Protein AF-A0A7C5XES5-F1 (afdb_monomer_lite)

pLDDT: mean 85.91, std 13.43, range [42.84, 97.81]

Radius of gyration: 35.84 Å; chains: 1; bounding box: 80×21×99 Å

Sequence (121 aa):
MNSKTISKTGKVLFILAAVITFLGFLAGNVLAAEEVQAAAQAASGQLREFGLAIGAGLGLGLAAAFGALSQGKAVSSAMEGLSRNPQASDKMFLPLILGLVFIESLVIYTLVIAFFLQGKI

Structure (mmCIF, N/CA/C/O backbone):
data_AF-A0A7C5XES5-F1
#
_entry.id   AF-A0A7C5XES5-F1
#
loop_
_atom_site.group_PDB
_atom_site.id
_atom_site.type_symbol
_atom_site.label_atom_id
_atom_site.label_alt_id
_atom_site.label_comp_id
_atom_site.label_asym_id
_atom_site.label_entity_id
_atom_site.label_seq_id
_atom_site.pdbx_PDB_ins_code
_atom_site.Cartn_x
_atom_site.Cartn_y
_atom_site.Cartn_z
_atom_site.occupancy
_atom_site.B_iso_or_equiv
_atom_site.auth_seq_id
_atom_site.auth_comp_id
_atom_site.auth_asym_id
_atom_site.auth_atom_id
_atom_site.pdbx_PDB_model_num
ATOM 1 N N . MET A 1 1 ? 52.717 13.860 -70.320 1.00 46.00 1 MET A N 1
ATOM 2 C CA . MET A 1 1 ? 52.291 12.614 -69.646 1.00 46.00 1 MET A CA 1
ATOM 3 C C . MET A 1 1 ? 50.827 12.786 -69.239 1.00 46.00 1 MET A C 1
ATOM 5 O O . MET A 1 1 ? 50.545 13.363 -68.199 1.00 46.00 1 MET A O 1
ATOM 9 N N . ASN A 1 2 ? 49.895 12.499 -70.158 1.00 42.84 2 ASN A N 1
ATOM 10 C CA . ASN A 1 2 ? 48.506 12.971 -70.076 1.00 42.84 2 ASN A CA 1
ATOM 11 C C . ASN A 1 2 ? 47.592 11.921 -69.424 1.00 42.84 2 ASN A C 1
ATOM 13 O O . ASN A 1 2 ? 47.295 10.879 -70.002 1.00 42.84 2 ASN A O 1
ATOM 17 N N . SER A 1 3 ? 47.161 12.245 -68.209 1.00 54.53 3 SER A N 1
ATOM 18 C CA . SER A 1 3 ? 46.248 11.519 -67.323 1.00 54.53 3 SER A CA 1
ATOM 19 C C . SER A 1 3 ? 44.789 11.544 -67.823 1.00 54.53 3 SER A C 1
ATOM 21 O O . SER A 1 3 ? 43.904 12.086 -67.161 1.00 54.53 3 SER A O 1
ATOM 23 N N . LYS A 1 4 ? 44.497 11.029 -69.027 1.00 58.22 4 LYS A N 1
ATOM 24 C CA . LYS A 1 4 ? 43.127 11.109 -69.591 1.00 58.22 4 LYS A CA 1
ATOM 25 C C . LYS A 1 4 ? 42.375 9.798 -69.803 1.00 58.22 4 LYS A C 1
ATOM 27 O O . LYS A 1 4 ? 41.203 9.850 -70.161 1.00 58.22 4 LYS A O 1
ATOM 32 N N . THR A 1 5 ? 42.944 8.638 -69.490 1.00 56.81 5 THR A N 1
ATOM 33 C CA . THR A 1 5 ? 42.294 7.354 -69.814 1.00 56.81 5 THR A CA 1
ATOM 34 C C . THR A 1 5 ? 42.539 6.263 -68.771 1.00 56.81 5 THR A C 1
ATOM 36 O O . THR A 1 5 ? 43.052 5.198 -69.088 1.00 56.81 5 THR A O 1
ATOM 39 N N . ILE A 1 6 ? 42.071 6.456 -67.532 1.00 59.94 6 ILE A N 1
ATOM 40 C CA . ILE A 1 6 ? 41.470 5.297 -66.848 1.00 59.94 6 ILE A CA 1
ATOM 41 C C . ILE A 1 6 ? 40.209 5.004 -67.662 1.00 59.94 6 ILE A C 1
ATOM 43 O O . ILE A 1 6 ? 39.289 5.831 -67.673 1.00 59.94 6 ILE A O 1
ATOM 47 N N . SER A 1 7 ? 40.221 3.913 -68.435 1.00 63.44 7 SER A N 1
ATOM 48 C CA . SER A 1 7 ? 39.101 3.543 -69.305 1.00 63.44 7 SER A CA 1
ATOM 49 C C . SER A 1 7 ? 37.820 3.513 -68.470 1.00 63.44 7 SER A C 1
ATOM 51 O O . SER A 1 7 ? 37.855 3.226 -67.273 1.00 63.44 7 SER A O 1
ATOM 53 N N . LYS A 1 8 ? 36.687 3.884 -69.066 1.00 66.44 8 LYS A N 1
ATOM 54 C CA . LYS A 1 8 ? 35.387 4.037 -68.389 1.00 66.44 8 LYS A CA 1
ATOM 55 C C . LYS A 1 8 ? 35.080 2.867 -67.429 1.00 66.44 8 LYS A C 1
ATOM 57 O O . LYS A 1 8 ? 34.579 3.094 -66.334 1.00 66.44 8 LYS A O 1
ATOM 62 N N . THR A 1 9 ? 35.503 1.656 -67.795 1.00 71.62 9 THR A N 1
ATOM 63 C CA . THR A 1 9 ? 35.445 0.416 -67.005 1.00 71.62 9 THR A CA 1
ATOM 64 C C . THR A 1 9 ? 36.282 0.447 -65.716 1.00 71.62 9 THR A C 1
ATOM 66 O O . THR A 1 9 ? 35.795 0.040 -64.667 1.00 71.62 9 THR A O 1
ATOM 69 N N . GLY A 1 10 ? 37.509 0.977 -65.746 1.00 76.75 10 GLY A N 1
ATOM 70 C CA . GLY A 1 10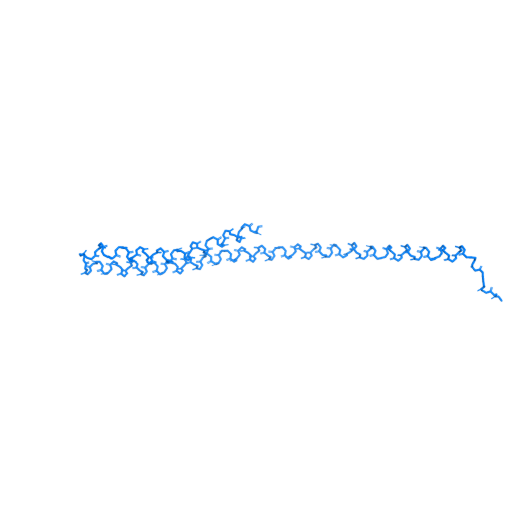 ? 38.374 1.094 -64.564 1.00 76.75 10 GLY A CA 1
ATOM 71 C C . GLY A 1 10 ? 37.865 2.108 -63.535 1.00 76.75 10 GLY A C 1
ATOM 72 O O . GLY A 1 10 ? 37.964 1.866 -62.335 1.00 76.75 10 GLY A O 1
ATOM 73 N N . LYS A 1 11 ? 37.243 3.209 -63.985 1.00 74.56 11 LYS A N 1
ATOM 74 C CA . LYS A 1 11 ? 36.597 4.173 -63.073 1.00 74.56 11 LYS A CA 1
ATOM 75 C C . LYS A 1 11 ? 35.370 3.563 -62.394 1.00 74.56 11 LYS A C 1
ATOM 77 O O . LYS A 1 11 ? 35.188 3.757 -61.200 1.00 74.56 11 LYS A O 1
ATOM 82 N N . VAL A 1 12 ? 34.561 2.803 -63.138 1.00 77.94 12 VAL A N 1
ATOM 83 C CA . VAL A 1 12 ? 33.386 2.098 -62.595 1.00 77.94 12 VAL A CA 1
ATOM 84 C C . VAL A 1 12 ? 33.804 1.049 -61.564 1.00 77.94 12 VAL A C 1
ATOM 86 O O . VAL A 1 12 ? 33.212 0.993 -60.490 1.00 77.94 12 VAL A O 1
ATOM 89 N N . LEU A 1 13 ? 34.857 0.276 -61.840 1.00 80.06 13 LEU A N 1
ATOM 90 C CA . LEU A 1 13 ? 35.364 -0.725 -60.900 1.00 80.06 13 LEU A CA 1
ATOM 91 C C . LEU A 1 13 ? 35.912 -0.091 -59.611 1.00 80.06 13 LEU A C 1
ATOM 93 O O . LEU A 1 13 ? 35.649 -0.590 -58.521 1.00 80.06 13 LEU A O 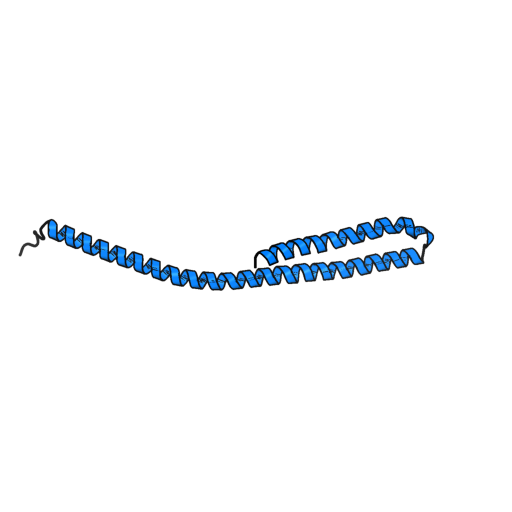1
ATOM 97 N N . PHE A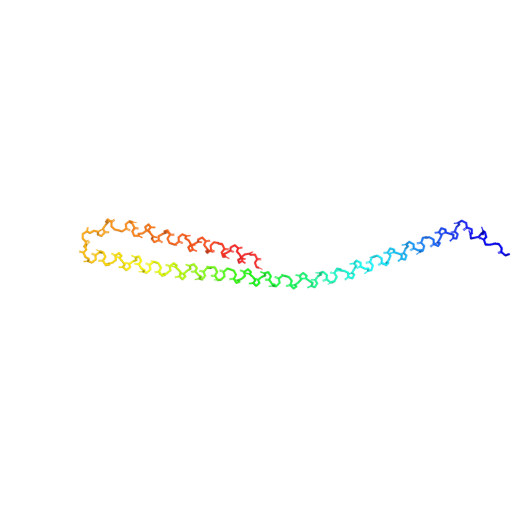 1 14 ? 36.615 1.040 -59.723 1.00 83.62 14 PHE A N 1
ATOM 98 C CA . PHE A 1 14 ? 37.120 1.776 -58.563 1.00 83.62 14 PHE A CA 1
ATOM 99 C C . PHE A 1 14 ? 35.987 2.371 -57.711 1.00 83.62 14 PHE A C 1
ATOM 101 O O . PHE A 1 14 ? 36.029 2.290 -56.486 1.00 83.62 14 PHE A O 1
ATOM 108 N N . ILE A 1 15 ? 34.943 2.915 -58.348 1.00 84.94 15 ILE A N 1
ATOM 109 C CA . ILE A 1 15 ? 33.756 3.430 -57.650 1.00 84.94 15 ILE A CA 1
ATOM 110 C C . ILE A 1 15 ? 33.021 2.293 -56.928 1.00 84.94 15 ILE A C 1
ATOM 112 O O . ILE A 1 15 ? 32.660 2.453 -55.767 1.00 84.94 15 ILE A O 1
ATOM 116 N N . LEU A 1 16 ? 32.846 1.132 -57.566 1.00 85.88 16 LEU A N 1
ATOM 117 C CA . LEU A 1 16 ? 32.215 -0.028 -56.929 1.00 85.88 16 LEU A CA 1
ATOM 118 C C . LEU A 1 16 ? 33.021 -0.532 -55.722 1.00 85.88 16 LEU A C 1
ATOM 120 O O . LEU A 1 16 ? 32.440 -0.767 -54.666 1.00 85.88 16 LEU A O 1
ATOM 124 N N . ALA A 1 17 ? 34.349 -0.630 -55.836 1.00 84.81 17 ALA A N 1
ATOM 125 C CA . ALA A 1 17 ? 35.215 -1.016 -54.721 1.00 84.81 17 ALA A CA 1
ATOM 126 C C . ALA A 1 17 ? 35.146 -0.014 -53.553 1.00 84.81 17 ALA A C 1
ATOM 128 O O . ALA A 1 17 ? 35.079 -0.419 -52.390 1.00 84.81 17 ALA A O 1
ATOM 129 N N . ALA A 1 18 ? 35.099 1.288 -53.852 1.00 86.69 18 ALA A N 1
ATOM 130 C CA . ALA A 1 18 ? 34.933 2.330 -52.843 1.00 86.69 18 ALA A CA 1
ATOM 131 C C . ALA A 1 18 ? 33.563 2.245 -52.148 1.00 86.69 18 ALA A C 1
ATOM 133 O O . ALA A 1 18 ? 33.495 2.346 -50.926 1.00 86.69 18 ALA A O 1
ATOM 134 N N . VAL A 1 19 ? 32.486 1.990 -52.899 1.00 90.12 19 VAL A N 1
ATOM 135 C CA . VAL A 1 19 ? 31.128 1.832 -52.348 1.00 90.12 19 VAL A CA 1
ATOM 136 C C . VAL A 1 19 ? 31.029 0.593 -51.460 1.00 90.12 19 VAL A C 1
ATOM 138 O O . VAL A 1 19 ? 30.484 0.681 -50.365 1.00 90.12 19 VAL A O 1
ATOM 141 N N . ILE A 1 20 ? 31.596 -0.541 -51.876 1.00 87.75 20 ILE A N 1
ATOM 142 C CA . ILE A 1 20 ? 31.606 -1.777 -51.075 1.00 87.75 20 ILE A CA 1
ATOM 143 C C . ILE A 1 20 ? 32.395 -1.577 -49.776 1.00 87.75 20 ILE A C 1
ATOM 145 O O . ILE A 1 20 ? 31.938 -1.980 -48.709 1.00 87.75 20 ILE A O 1
ATOM 149 N N . THR A 1 21 ? 33.544 -0.903 -49.844 1.00 80.12 21 THR A N 1
ATOM 150 C CA . THR A 1 21 ? 34.368 -0.613 -48.660 1.00 80.12 21 THR A CA 1
ATOM 151 C C . THR A 1 21 ? 33.659 0.353 -47.707 1.00 80.12 21 THR A C 1
ATOM 153 O O . THR A 1 21 ? 33.673 0.153 -46.494 1.00 80.12 21 THR A O 1
ATOM 156 N N . PHE A 1 22 ? 32.985 1.371 -48.245 1.00 83.00 22 PHE A N 1
ATOM 157 C CA . PHE A 1 22 ? 32.209 2.331 -47.461 1.00 83.00 22 PHE A CA 1
ATOM 158 C C . PHE A 1 22 ? 30.982 1.688 -46.799 1.00 83.00 22 PHE A C 1
ATOM 160 O O . PHE A 1 22 ? 30.731 1.926 -45.620 1.00 83.00 22 PHE A O 1
ATOM 167 N N . LEU A 1 23 ? 30.257 0.824 -47.515 1.00 82.50 23 LEU A N 1
ATOM 168 C CA . LEU A 1 23 ? 29.137 0.057 -46.960 1.00 82.50 23 LEU A CA 1
ATOM 169 C C . LEU A 1 23 ? 29.599 -0.937 -45.891 1.00 82.50 23 LEU A C 1
ATOM 171 O O . LEU A 1 23 ? 28.953 -1.048 -44.852 1.00 82.50 23 LEU A O 1
ATOM 175 N N . GLY A 1 24 ? 30.732 -1.611 -46.106 1.00 81.00 24 GLY A N 1
ATOM 176 C CA . GLY A 1 24 ? 31.340 -2.490 -45.106 1.00 81.00 24 GLY A CA 1
ATOM 177 C C . GLY A 1 24 ? 31.743 -1.740 -43.834 1.00 81.00 24 GLY A C 1
ATOM 178 O O . GLY A 1 24 ? 31.478 -2.211 -42.730 1.00 81.00 24 GLY A O 1
ATOM 179 N N . PHE A 1 25 ? 32.303 -0.535 -43.974 1.00 81.38 25 PHE A N 1
ATOM 180 C CA . PHE A 1 25 ? 32.617 0.333 -42.840 1.00 81.38 25 PHE A CA 1
ATOM 181 C C . PHE A 1 25 ? 31.354 0.802 -42.100 1.00 81.38 25 PHE A C 1
ATOM 183 O O . PHE A 1 25 ? 31.319 0.782 -40.870 1.00 81.38 25 PHE A O 1
ATOM 190 N N . LEU A 1 26 ? 30.290 1.175 -42.820 1.00 74.44 26 LEU A N 1
ATOM 191 C CA . LEU A 1 26 ? 29.016 1.569 -42.209 1.00 74.44 26 LEU A CA 1
ATOM 192 C C . LEU A 1 26 ? 28.367 0.404 -41.444 1.00 74.44 26 LEU A C 1
ATOM 194 O O . LEU A 1 26 ? 27.940 0.583 -40.307 1.00 74.44 26 LEU A O 1
ATOM 198 N N . ALA A 1 27 ? 28.356 -0.795 -42.032 1.00 77.31 27 ALA A N 1
ATOM 199 C CA . ALA A 1 27 ? 27.823 -2.001 -41.401 1.00 77.31 27 ALA A CA 1
ATOM 200 C C . ALA A 1 27 ? 28.618 -2.401 -40.145 1.00 77.31 27 ALA A C 1
ATOM 202 O O . ALA A 1 27 ? 28.019 -2.739 -39.126 1.00 77.31 27 ALA A O 1
ATOM 203 N N . GLY A 1 28 ? 29.953 -2.296 -40.181 1.00 73.38 28 GLY A N 1
ATOM 204 C CA . GLY A 1 28 ? 30.812 -2.577 -39.026 1.00 73.38 28 GLY A CA 1
ATOM 205 C C . GLY A 1 28 ? 30.550 -1.652 -37.830 1.00 73.38 28 GLY A C 1
ATOM 206 O O . GLY A 1 28 ? 30.548 -2.111 -36.691 1.00 73.38 28 GLY A O 1
ATOM 207 N N . ASN A 1 29 ? 30.254 -0.371 -38.078 1.00 72.44 29 ASN A N 1
ATOM 208 C CA . ASN A 1 29 ? 29.885 0.574 -37.016 1.00 72.44 29 ASN A CA 1
ATOM 209 C C . ASN A 1 29 ? 28.490 0.290 -36.424 1.00 72.44 29 ASN A C 1
ATOM 211 O O . ASN A 1 29 ? 28.283 0.519 -35.236 1.00 72.44 29 ASN A O 1
ATOM 215 N N . VAL A 1 30 ? 27.543 -0.224 -37.219 1.00 74.25 30 VAL A N 1
ATOM 216 C CA . VAL A 1 30 ? 26.200 -0.610 -36.739 1.00 74.25 30 VAL A CA 1
ATOM 217 C C . VAL A 1 30 ? 26.263 -1.858 -35.854 1.00 74.25 30 VAL A C 1
ATOM 219 O O . VAL A 1 30 ? 25.659 -1.871 -34.787 1.00 74.25 30 VAL A O 1
ATOM 222 N N . LEU A 1 31 ? 27.054 -2.862 -36.242 1.00 68.38 31 LEU A N 1
ATOM 223 C CA . LEU A 1 31 ? 27.274 -4.072 -35.439 1.00 68.38 31 LEU A CA 1
ATOM 224 C C . LEU A 1 31 ? 27.938 -3.756 -34.087 1.00 68.38 31 LEU A C 1
ATOM 226 O O . LEU A 1 31 ? 27.532 -4.286 -33.058 1.00 68.38 31 LEU A O 1
ATOM 230 N N . ALA A 1 32 ? 28.915 -2.843 -34.067 1.00 68.50 32 ALA A N 1
ATOM 231 C CA . ALA A 1 32 ? 29.552 -2.402 -32.824 1.00 68.50 32 ALA A CA 1
ATOM 232 C C . ALA A 1 32 ? 28.610 -1.577 -31.922 1.00 68.50 32 ALA A C 1
ATOM 234 O O . ALA A 1 32 ? 28.733 -1.615 -30.698 1.00 68.50 32 ALA A O 1
ATOM 235 N N . ALA A 1 33 ? 27.662 -0.832 -32.502 1.00 65.62 33 ALA A N 1
ATOM 236 C CA . ALA A 1 33 ? 26.672 -0.073 -31.738 1.00 65.62 33 ALA A CA 1
ATOM 237 C C . ALA A 1 33 ? 25.674 -0.989 -31.006 1.00 65.62 33 ALA A C 1
ATOM 239 O O . ALA A 1 33 ? 25.280 -0.685 -29.878 1.00 65.62 33 ALA A O 1
ATOM 240 N N . GLU A 1 34 ? 25.322 -2.125 -31.612 1.00 60.41 34 GLU A N 1
ATOM 241 C CA . GLU A 1 34 ? 24.363 -3.087 -31.064 1.00 60.41 34 GLU A CA 1
ATOM 242 C C . GLU A 1 34 ? 24.882 -3.760 -29.778 1.00 60.41 34 GLU A C 1
ATOM 244 O O . GLU A 1 34 ? 24.133 -3.882 -28.808 1.00 60.41 34 GLU A O 1
ATOM 249 N N . GLU A 1 35 ? 26.182 -4.085 -29.695 1.00 59.97 35 GLU A N 1
ATOM 250 C CA . GLU A 1 35 ? 26.796 -4.613 -28.461 1.00 59.97 35 GLU A CA 1
ATOM 251 C C . GLU A 1 35 ? 26.801 -3.582 -27.317 1.00 59.97 35 GLU A C 1
ATOM 253 O O . GLU A 1 35 ? 26.539 -3.920 -26.157 1.00 59.97 35 GLU A O 1
ATOM 258 N N . VAL A 1 36 ? 27.038 -2.304 -27.635 1.00 63.66 36 VAL A N 1
ATOM 259 C CA . VAL A 1 36 ? 27.016 -1.208 -26.650 1.00 63.66 36 VAL A CA 1
ATOM 260 C C . VAL A 1 36 ? 25.592 -0.947 -26.147 1.00 63.66 36 VAL A C 1
ATOM 262 O O . VAL A 1 36 ? 25.383 -0.701 -24.956 1.00 63.66 36 VAL A O 1
ATOM 265 N N . GLN A 1 37 ? 24.595 -1.035 -27.028 1.00 62.44 37 GLN A N 1
ATOM 266 C CA . GLN A 1 37 ? 23.187 -0.867 -26.666 1.00 62.44 37 GLN A CA 1
ATOM 267 C C . GLN A 1 37 ? 22.647 -2.055 -25.866 1.00 62.44 37 GLN A C 1
ATOM 269 O O . GLN A 1 37 ? 21.940 -1.823 -24.886 1.00 62.44 37 GLN A O 1
ATOM 274 N N . ALA A 1 38 ? 23.045 -3.290 -26.181 1.00 63.56 38 ALA A N 1
ATOM 275 C CA . ALA A 1 38 ? 22.659 -4.477 -25.417 1.00 63.56 38 ALA A CA 1
ATOM 276 C C . ALA A 1 38 ? 23.162 -4.425 -23.960 1.00 63.56 38 ALA A C 1
ATOM 278 O O . ALA A 1 38 ? 22.400 -4.691 -23.025 1.00 63.56 38 ALA A O 1
ATOM 279 N N . ALA A 1 39 ? 24.414 -4.002 -23.744 1.00 61.78 39 ALA A N 1
ATOM 280 C CA . ALA A 1 39 ? 24.973 -3.825 -22.402 1.00 61.78 39 ALA A CA 1
ATOM 281 C C . ALA A 1 39 ? 24.280 -2.690 -21.618 1.00 61.78 39 ALA A C 1
ATOM 283 O O . ALA A 1 39 ? 23.994 -2.835 -20.426 1.00 61.78 39 ALA A O 1
ATOM 284 N N . ALA A 1 40 ? 23.948 -1.578 -22.286 1.00 63.56 40 ALA A N 1
ATOM 285 C CA . ALA A 1 40 ? 23.217 -0.468 -21.673 1.00 63.56 40 ALA A CA 1
ATOM 286 C C . ALA A 1 40 ? 21.773 -0.852 -21.294 1.00 63.56 40 ALA A C 1
ATOM 288 O O . ALA A 1 40 ? 21.275 -0.460 -20.233 1.00 63.56 40 ALA A O 1
ATOM 289 N N . GLN A 1 41 ? 21.104 -1.657 -22.123 1.00 67.56 41 GLN A N 1
ATOM 290 C CA . GLN A 1 41 ? 19.742 -2.122 -21.863 1.00 67.56 41 GLN A CA 1
ATOM 291 C C . GLN A 1 41 ? 19.684 -3.093 -20.679 1.00 67.56 41 GLN A C 1
ATOM 293 O O . GLN A 1 41 ? 18.785 -2.957 -19.845 1.00 67.56 41 GLN A O 1
ATOM 298 N N . ALA A 1 42 ? 20.667 -3.988 -20.541 1.00 65.12 42 ALA A N 1
ATOM 299 C CA . ALA A 1 42 ? 20.765 -4.910 -19.408 1.00 65.12 42 ALA A CA 1
ATOM 300 C C . ALA A 1 42 ? 20.896 -4.171 -18.061 1.00 65.12 42 ALA A C 1
ATOM 302 O O . ALA A 1 42 ? 20.160 -4.467 -17.117 1.00 65.12 42 ALA A O 1
ATOM 303 N N . ALA A 1 43 ? 21.752 -3.145 -17.991 1.00 68.12 43 ALA A N 1
ATOM 304 C CA . ALA A 1 43 ? 21.891 -2.313 -16.792 1.00 68.12 43 ALA A CA 1
ATOM 305 C C . ALA A 1 43 ? 20.609 -1.514 -16.480 1.00 68.12 43 ALA A C 1
ATOM 307 O O . ALA A 1 43 ? 20.208 -1.381 -15.322 1.00 68.12 43 ALA A O 1
ATOM 308 N N . SER A 1 44 ? 19.921 -1.012 -17.514 1.00 72.81 44 SER A N 1
ATOM 309 C CA . SER A 1 44 ? 18.653 -0.290 -17.345 1.00 72.81 44 SER A CA 1
ATOM 310 C C . SER A 1 44 ? 17.504 -1.186 -16.852 1.00 72.81 44 SER A C 1
ATOM 312 O O . SER A 1 44 ? 16.615 -0.704 -16.146 1.00 72.81 44 SER A O 1
ATOM 314 N N . GLY A 1 45 ? 17.533 -2.483 -17.185 1.00 79.62 45 GLY A N 1
ATOM 315 C CA . GLY A 1 45 ? 16.550 -3.476 -16.746 1.00 79.62 45 GLY A CA 1
ATOM 316 C C . GLY A 1 45 ? 16.591 -3.701 -15.236 1.00 79.62 45 GLY A C 1
ATOM 317 O O . GLY A 1 45 ? 15.569 -3.553 -14.569 1.00 79.62 45 GLY A O 1
ATOM 318 N N . GLN A 1 46 ? 17.788 -3.915 -14.682 1.00 83.25 46 GLN A N 1
ATOM 319 C CA . GLN A 1 46 ? 17.978 -4.147 -13.243 1.00 83.25 46 GLN A CA 1
ATOM 320 C C . GLN A 1 46 ? 17.548 -2.951 -12.383 1.00 83.25 46 GLN A C 1
ATOM 322 O O . GLN A 1 46 ? 16.912 -3.122 -11.343 1.00 83.25 46 GLN A O 1
ATOM 327 N N . LEU A 1 47 ? 17.847 -1.723 -12.822 1.00 84.75 47 LEU A N 1
ATOM 328 C CA . LEU A 1 47 ? 17.410 -0.515 -12.112 1.00 84.75 47 LEU A CA 1
ATOM 329 C C . LEU A 1 47 ? 15.884 -0.351 -12.138 1.00 84.75 47 LEU A C 1
ATOM 331 O O . LEU A 1 47 ? 15.297 0.112 -11.158 1.00 84.75 47 LEU A O 1
ATOM 335 N N . ARG A 1 48 ? 15.233 -0.753 -13.238 1.00 88.56 48 ARG A N 1
ATOM 336 C CA . ARG A 1 48 ? 13.768 -0.772 -13.347 1.00 88.56 48 ARG A CA 1
ATOM 337 C C . ARG A 1 48 ? 13.151 -1.782 -12.387 1.00 88.56 48 ARG A C 1
ATOM 339 O O . ARG A 1 48 ? 12.246 -1.408 -11.649 1.00 88.56 48 ARG A O 1
ATOM 346 N N . GLU A 1 49 ? 13.640 -3.017 -12.379 1.00 89.56 49 GLU A N 1
ATOM 347 C CA . GLU A 1 49 ? 13.153 -4.082 -11.489 1.00 89.56 49 GLU A CA 1
ATOM 348 C C . GLU A 1 49 ? 13.298 -3.688 -10.016 1.00 89.56 49 GLU A C 1
ATOM 350 O O . GLU A 1 49 ? 12.336 -3.769 -9.251 1.00 89.56 49 GLU A O 1
ATOM 355 N N . PHE A 1 50 ? 14.464 -3.158 -9.634 1.00 89.44 50 PHE A N 1
ATOM 356 C CA . PHE A 1 50 ? 14.699 -2.662 -8.280 1.00 89.44 50 PHE A CA 1
ATOM 357 C C . PHE A 1 50 ? 13.747 -1.514 -7.910 1.00 89.44 50 PHE A C 1
ATOM 359 O O . PHE A 1 50 ? 13.148 -1.524 -6.834 1.00 89.44 50 PHE A O 1
ATOM 366 N N . GLY A 1 51 ? 13.555 -0.542 -8.810 1.00 91.88 51 GLY A N 1
ATOM 367 C CA . GLY A 1 51 ? 12.630 0.571 -8.588 1.00 91.88 51 GLY A CA 1
ATOM 368 C C . GLY A 1 51 ? 11.177 0.117 -8.415 1.00 91.88 51 GLY A C 1
ATOM 369 O O . GLY A 1 51 ? 10.476 0.616 -7.532 1.00 91.88 51 GLY A O 1
ATOM 370 N N . LEU A 1 52 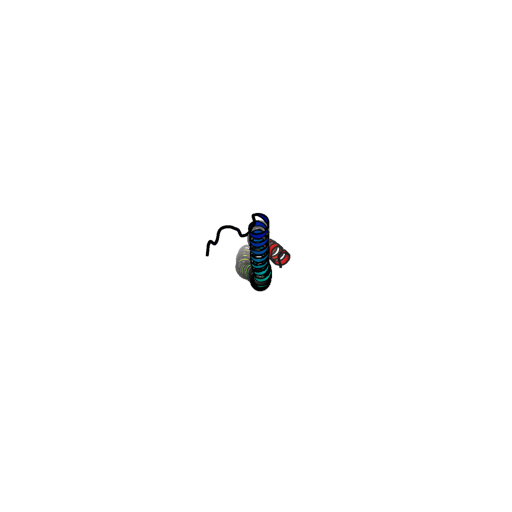? 10.732 -0.859 -9.212 1.00 93.38 52 LEU A N 1
ATOM 371 C CA . LEU A 1 52 ? 9.394 -1.447 -9.107 1.00 93.38 52 LEU A CA 1
ATOM 372 C C . LEU A 1 52 ? 9.221 -2.232 -7.797 1.00 93.38 52 LEU A C 1
ATOM 374 O O . LEU A 1 52 ? 8.202 -2.060 -7.127 1.00 93.38 52 LEU A O 1
ATOM 378 N N . ALA A 1 53 ? 10.221 -3.026 -7.396 1.00 92.94 53 ALA A N 1
ATOM 379 C CA . ALA A 1 53 ? 10.189 -3.810 -6.159 1.00 92.94 53 ALA A CA 1
ATOM 380 C C . ALA A 1 53 ? 10.100 -2.911 -4.917 1.00 92.94 53 ALA A C 1
ATOM 382 O O . ALA A 1 53 ? 9.257 -3.117 -4.039 1.00 92.94 53 ALA A O 1
ATOM 383 N N . ILE A 1 54 ? 10.936 -1.870 -4.866 1.00 95.31 54 ILE A N 1
ATOM 384 C CA . ILE A 1 54 ? 10.928 -0.892 -3.775 1.00 95.31 54 ILE A CA 1
ATOM 385 C C . ILE A 1 54 ? 9.617 -0.102 -3.764 1.00 95.31 54 ILE A C 1
ATOM 387 O O . ILE A 1 54 ? 9.037 0.089 -2.695 1.00 95.31 54 ILE A O 1
ATOM 391 N N . GLY A 1 55 ? 9.114 0.310 -4.932 1.00 94.50 55 GLY A N 1
ATOM 392 C CA . GLY A 1 55 ? 7.833 1.007 -5.048 1.00 94.50 55 GLY A CA 1
ATOM 393 C C . GLY A 1 55 ? 6.657 0.185 -4.513 1.00 94.50 55 GLY A C 1
ATOM 394 O O . GLY A 1 55 ? 5.845 0.710 -3.750 1.00 94.50 55 GLY A O 1
ATOM 395 N N . ALA A 1 56 ? 6.593 -1.108 -4.850 1.00 95.44 56 ALA A N 1
ATOM 396 C CA . ALA A 1 56 ? 5.551 -2.012 -4.366 1.00 95.44 56 ALA A CA 1
ATOM 397 C C . ALA A 1 56 ? 5.641 -2.237 -2.847 1.00 95.44 56 ALA A C 1
ATOM 399 O O . ALA A 1 56 ? 4.646 -2.075 -2.136 1.00 95.44 56 ALA A O 1
ATOM 400 N N . GLY A 1 57 ? 6.836 -2.565 -2.344 1.00 94.81 57 GLY A N 1
ATOM 401 C CA . GLY A 1 57 ? 7.052 -2.865 -0.928 1.00 94.81 57 GLY A CA 1
ATOM 402 C C . GLY A 1 57 ? 6.853 -1.654 -0.016 1.00 94.81 57 GLY A C 1
ATOM 403 O O . GLY A 1 57 ? 6.114 -1.735 0.966 1.00 94.81 57 GLY A O 1
ATOM 404 N N . LEU A 1 58 ? 7.469 -0.512 -0.347 1.00 96.75 58 LEU A N 1
ATOM 405 C CA . LEU A 1 58 ? 7.333 0.708 0.456 1.00 96.75 58 LEU A CA 1
ATOM 406 C C . LEU A 1 58 ? 5.925 1.291 0.378 1.00 96.75 58 LEU A C 1
ATOM 408 O O . LEU A 1 58 ? 5.397 1.714 1.405 1.00 96.75 58 LEU A O 1
ATOM 412 N N . GLY A 1 59 ? 5.308 1.299 -0.807 1.00 96.12 59 GLY A N 1
ATOM 413 C CA . GLY A 1 59 ? 3.951 1.814 -0.977 1.00 96.12 59 GLY A CA 1
ATOM 414 C C . GLY A 1 59 ? 2.956 1.072 -0.086 1.00 96.12 59 GLY A C 1
ATOM 415 O O . GLY A 1 59 ? 2.266 1.694 0.725 1.00 96.12 59 GLY A O 1
ATOM 416 N N . LEU A 1 60 ? 2.939 -0.262 -0.173 1.00 97.50 60 LEU A N 1
ATOM 417 C CA . LEU A 1 60 ? 2.055 -1.091 0.644 1.00 97.50 60 LEU A CA 1
ATOM 418 C C . LEU A 1 60 ? 2.405 -1.019 2.135 1.00 97.50 60 LEU A C 1
ATOM 420 O O . LEU A 1 60 ? 1.504 -0.900 2.964 1.00 97.50 60 LEU A O 1
ATOM 424 N N . GLY A 1 61 ? 3.695 -1.048 2.482 1.00 97.38 61 GLY A N 1
ATOM 425 C CA . GLY A 1 61 ? 4.147 -0.973 3.872 1.00 97.38 61 GLY A CA 1
ATOM 426 C C . GLY A 1 61 ? 3.713 0.320 4.567 1.00 97.38 61 GLY A C 1
ATOM 427 O O . GLY A 1 61 ? 3.222 0.279 5.696 1.00 97.38 61 GLY A O 1
ATOM 428 N N . LEU A 1 62 ? 3.821 1.462 3.881 1.00 97.50 62 LEU A N 1
ATOM 429 C CA . LEU A 1 62 ? 3.354 2.745 4.407 1.00 97.50 62 LEU A CA 1
ATOM 430 C C . LEU A 1 62 ? 1.830 2.779 4.540 1.00 97.50 62 LEU A C 1
ATOM 432 O O . LEU A 1 62 ? 1.327 3.166 5.595 1.00 97.50 62 LEU A O 1
ATOM 436 N N . ALA A 1 63 ? 1.094 2.341 3.51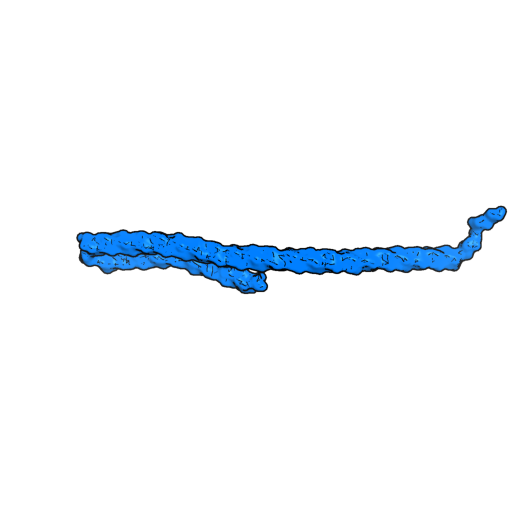6 1.00 97.25 63 ALA A N 1
ATOM 437 C CA . ALA A 1 63 ? -0.365 2.291 3.575 1.00 97.25 63 ALA A CA 1
ATOM 438 C C . ALA A 1 63 ? -0.857 1.426 4.747 1.00 97.25 63 ALA A C 1
ATOM 440 O O . ALA A 1 63 ? -1.709 1.870 5.515 1.00 97.25 63 ALA A O 1
ATOM 441 N N . ALA A 1 64 ? -0.266 0.244 4.942 1.00 97.44 64 ALA A N 1
ATOM 442 C CA . ALA A 1 64 ? -0.588 -0.644 6.056 1.00 97.44 64 ALA A CA 1
ATOM 443 C C . ALA A 1 64 ? -0.259 -0.015 7.421 1.00 97.44 64 ALA A C 1
ATOM 445 O O . ALA A 1 64 ? -1.059 -0.114 8.351 1.00 97.44 64 ALA A O 1
ATOM 446 N N . ALA A 1 65 ? 0.878 0.680 7.548 1.00 97.81 65 ALA A N 1
ATOM 447 C CA . ALA A 1 65 ? 1.253 1.356 8.790 1.00 97.81 65 ALA A CA 1
ATOM 448 C C . ALA A 1 65 ? 0.259 2.472 9.165 1.00 97.81 65 ALA A C 1
ATOM 450 O O . ALA A 1 65 ? -0.213 2.530 10.303 1.00 97.81 65 ALA A O 1
ATOM 451 N N . PHE A 1 66 ? -0.107 3.338 8.215 1.00 95.94 66 PHE A N 1
ATOM 452 C CA . PHE A 1 66 ? -1.097 4.395 8.454 1.00 95.94 66 PHE A CA 1
ATOM 453 C C . PHE A 1 66 ? -2.513 3.838 8.668 1.00 95.94 66 PHE A C 1
ATOM 455 O O . PHE A 1 66 ? -3.251 4.347 9.520 1.00 95.94 66 PHE A O 1
ATOM 462 N N . GLY A 1 67 ? -2.874 2.772 7.947 1.00 96.88 67 GLY A N 1
ATOM 463 C CA . GLY A 1 67 ? -4.110 2.018 8.153 1.00 96.88 67 GLY A CA 1
ATOM 464 C C . GLY A 1 67 ? -4.213 1.522 9.593 1.00 96.88 67 GLY A C 1
ATOM 465 O O . GLY A 1 67 ? -5.107 1.942 10.322 1.00 96.88 67 GLY A O 1
ATOM 466 N N . ALA A 1 68 ? -3.222 0.765 10.064 1.00 96.56 68 ALA A N 1
ATOM 467 C CA . ALA A 1 68 ? -3.209 0.225 11.423 1.00 96.56 68 ALA A CA 1
ATOM 468 C C . ALA A 1 68 ? -3.309 1.316 12.510 1.00 96.56 68 ALA A C 1
ATOM 470 O O . ALA A 1 68 ? -4.081 1.182 13.465 1.00 96.56 68 ALA A O 1
ATOM 471 N N . LEU A 1 69 ? -2.576 2.428 12.359 1.00 97.38 69 LEU A N 1
ATOM 472 C CA . LEU A 1 69 ? -2.604 3.540 13.320 1.00 97.38 69 LEU A CA 1
ATOM 473 C C . LEU A 1 69 ? -3.976 4.224 13.398 1.00 97.38 69 LEU A C 1
ATOM 475 O O . LEU A 1 69 ? -4.446 4.571 14.486 1.00 97.38 69 LEU A O 1
ATOM 479 N N . SER A 1 70 ? -4.620 4.437 12.251 1.00 96.00 70 SER A N 1
ATOM 480 C CA . SER A 1 70 ? -5.934 5.084 12.188 1.00 96.00 70 SER A CA 1
ATOM 481 C C . SER A 1 70 ? -7.057 4.153 12.652 1.00 96.00 70 SER A C 1
ATOM 483 O O . SER A 1 70 ? -7.903 4.578 13.443 1.00 96.00 70 SER A O 1
ATOM 485 N N . GLN A 1 71 ? -7.026 2.877 12.261 1.00 97.00 71 GLN A N 1
ATOM 486 C CA . GLN A 1 71 ? -7.992 1.869 12.704 1.00 97.00 71 GLN A CA 1
ATOM 487 C C . GLN A 1 71 ? -7.927 1.640 14.213 1.00 97.00 71 GLN A C 1
ATOM 489 O O . GLN A 1 71 ? -8.966 1.649 14.873 1.00 97.00 71 GLN A O 1
ATOM 494 N N . GLY A 1 72 ? -6.723 1.508 14.783 1.00 96.50 72 GLY A N 1
ATOM 495 C CA . GLY A 1 72 ? -6.553 1.338 16.228 1.00 96.50 72 GLY A CA 1
ATOM 496 C C . GLY A 1 72 ? -7.154 2.501 17.021 1.00 96.50 72 GLY A C 1
ATOM 497 O O . GLY A 1 72 ? -7.852 2.293 18.015 1.00 96.50 72 GLY A O 1
ATOM 498 N N . LYS A 1 73 ? -6.968 3.735 16.535 1.00 97.00 73 LYS A N 1
ATOM 499 C CA . LYS A 1 73 ? -7.598 4.930 17.116 1.00 97.00 73 LYS A CA 1
ATOM 500 C C . LYS A 1 73 ? -9.120 4.927 16.981 1.00 97.00 73 LYS A C 1
ATOM 502 O O . LYS A 1 73 ? -9.802 5.227 17.961 1.00 97.00 73 LYS A O 1
ATOM 507 N N . ALA A 1 74 ? -9.649 4.597 15.804 1.00 96.19 74 ALA A N 1
ATOM 508 C CA . ALA A 1 74 ? -11.089 4.561 15.560 1.00 96.19 74 ALA A CA 1
ATOM 509 C C . ALA A 1 74 ? -11.790 3.536 16.466 1.00 96.19 74 ALA A C 1
ATOM 511 O O . ALA A 1 74 ? -12.785 3.861 17.114 1.00 96.19 74 ALA A O 1
ATOM 512 N N . VAL A 1 75 ? -11.228 2.328 16.576 1.00 96.50 75 VAL A N 1
ATOM 513 C CA . VAL A 1 75 ? -11.763 1.262 17.434 1.00 96.50 75 VAL A CA 1
ATOM 514 C C . VAL A 1 75 ? -11.671 1.645 18.909 1.00 96.50 75 VAL A C 1
ATOM 516 O O . VAL A 1 75 ? -12.663 1.521 19.621 1.00 96.50 75 VAL A O 1
ATOM 519 N N . SER A 1 76 ? -10.527 2.166 19.366 1.00 97.06 76 SER A N 1
ATOM 520 C CA . SER A 1 76 ? -10.367 2.607 20.759 1.00 97.06 76 SER A CA 1
ATOM 521 C C . SER A 1 76 ? -11.401 3.675 21.141 1.00 97.06 76 SER A C 1
ATOM 523 O O . SER A 1 76 ? -12.115 3.531 22.135 1.00 97.06 76 SER A O 1
ATOM 525 N N . SER A 1 77 ? -11.578 4.694 20.291 1.00 95.25 77 SER A N 1
ATOM 526 C CA . SER A 1 77 ? -12.572 5.749 20.513 1.00 95.25 77 SER A CA 1
ATOM 527 C C . SER A 1 77 ? -14.007 5.212 20.519 1.00 95.25 77 SER A C 1
ATOM 529 O O . SER A 1 77 ? -14.819 5.638 21.343 1.00 95.25 77 SER A O 1
ATOM 531 N N . ALA A 1 78 ? -14.322 4.244 19.655 1.00 95.38 78 ALA A N 1
ATOM 532 C CA . ALA A 1 78 ? -15.631 3.601 19.647 1.00 95.38 78 ALA A CA 1
ATOM 533 C C . ALA A 1 78 ? -15.885 2.777 20.921 1.00 95.38 78 ALA A C 1
ATOM 535 O O . ALA A 1 78 ? -16.994 2.812 21.455 1.00 95.38 78 ALA A O 1
ATOM 536 N N . MET A 1 79 ? -14.872 2.081 21.446 1.00 95.12 79 MET A N 1
ATOM 537 C CA . MET A 1 79 ? -14.979 1.318 22.696 1.00 95.12 79 MET A CA 1
ATOM 538 C C . MET A 1 79 ? -15.127 2.226 23.924 1.00 95.12 79 MET A C 1
ATOM 540 O O . MET A 1 79 ? -15.932 1.937 24.812 1.00 95.12 79 MET A O 1
ATOM 544 N N . GLU A 1 80 ? -14.435 3.366 23.967 1.00 95.88 80 GLU A N 1
ATOM 545 C CA . GLU A 1 80 ? -14.673 4.385 24.999 1.00 95.88 80 GLU A CA 1
ATOM 546 C C . GLU A 1 80 ? -16.096 4.955 24.916 1.00 95.88 80 GLU A C 1
ATOM 548 O O . GLU A 1 80 ? -16.773 5.090 25.939 1.00 95.88 80 GLU A O 1
ATOM 553 N N . GLY A 1 81 ? -16.584 5.242 23.706 1.00 94.00 81 GLY A N 1
ATOM 554 C CA . GLY A 1 81 ? -17.965 5.676 23.485 1.00 94.00 81 GLY A CA 1
ATOM 555 C C . GLY A 1 81 ? -18.984 4.642 23.969 1.00 94.00 81 GLY A C 1
ATOM 556 O O . GLY A 1 81 ? -19.948 4.996 24.654 1.00 94.00 81 GLY A O 1
ATOM 557 N N . LEU A 1 82 ? -18.726 3.363 23.679 1.00 95.50 82 LEU A N 1
ATOM 558 C CA . LEU A 1 82 ? -19.577 2.238 24.062 1.00 95.50 82 LEU A CA 1
ATOM 559 C C . LEU A 1 82 ? -19.601 2.011 25.572 1.00 95.50 82 LEU A C 1
ATOM 561 O O . LEU A 1 82 ? -20.671 1.812 26.138 1.00 95.50 82 LEU A O 1
ATOM 565 N N . SER A 1 83 ? -18.446 2.082 26.235 1.00 94.62 83 SER A N 1
ATOM 566 C CA . SER A 1 83 ? -18.373 1.901 27.690 1.00 94.62 83 SER A CA 1
ATOM 567 C C . SER A 1 83 ? -19.120 3.000 28.452 1.00 94.62 83 SER A C 1
ATOM 569 O O . SER A 1 83 ? -19.750 2.719 29.470 1.00 94.62 83 SER A O 1
ATOM 571 N N . ARG A 1 84 ? -19.115 4.240 27.940 1.00 95.94 84 ARG A N 1
ATOM 572 C CA . ARG A 1 84 ? -19.879 5.361 28.513 1.00 95.94 84 ARG A CA 1
ATOM 573 C C . ARG A 1 84 ? -21.374 5.291 28.204 1.00 95.94 84 ARG A C 1
ATOM 575 O O . ARG A 1 84 ? -22.172 5.759 29.008 1.00 95.94 84 ARG A O 1
ATOM 582 N N . ASN A 1 85 ? -21.753 4.735 27.053 1.00 94.50 85 ASN A N 1
ATOM 583 C CA . ASN A 1 85 ? -23.141 4.667 26.590 1.00 94.50 85 ASN A CA 1
ATOM 584 C C . ASN A 1 85 ? -23.460 3.282 25.992 1.00 94.50 85 ASN A C 1
ATOM 586 O O . ASN A 1 85 ? -23.594 3.152 24.772 1.00 94.50 85 ASN A O 1
ATOM 590 N N . PRO A 1 86 ? -23.641 2.238 26.821 1.00 92.50 86 PRO A N 1
ATOM 591 C CA . PRO A 1 86 ? -23.811 0.863 26.340 1.00 92.50 86 PRO A CA 1
ATOM 592 C C . PRO A 1 86 ? -25.077 0.666 25.491 1.00 92.50 86 PRO A C 1
ATOM 594 O O . PRO A 1 86 ? -25.096 -0.156 24.580 1.00 92.50 86 PRO A O 1
ATOM 597 N N . GLN A 1 87 ? -26.117 1.475 25.719 1.00 94.50 87 GLN A N 1
ATOM 598 C CA . GLN A 1 87 ? -27.356 1.449 24.928 1.00 94.50 87 GLN A CA 1
ATOM 599 C C . GLN A 1 87 ? -27.173 1.949 23.482 1.00 94.50 87 GLN A C 1
ATOM 601 O O . GLN A 1 87 ? -28.067 1.780 22.656 1.00 94.50 87 GLN A O 1
ATOM 606 N N . ALA A 1 88 ? -26.040 2.583 23.157 1.00 92.00 88 ALA A N 1
ATOM 607 C CA . ALA A 1 88 ? -25.766 3.103 21.819 1.00 92.00 88 ALA A CA 1
ATOM 608 C C . ALA A 1 88 ? -25.113 2.073 20.878 1.00 92.00 88 ALA A C 1
ATOM 610 O O . ALA A 1 88 ? -24.930 2.394 19.705 1.00 92.00 88 ALA A O 1
ATOM 611 N N . SER A 1 89 ? -24.793 0.860 21.352 1.00 90.75 89 SER A N 1
ATOM 612 C CA . SER A 1 89 ? -24.075 -0.183 20.595 1.00 90.75 89 SER A CA 1
ATOM 613 C C . SER A 1 89 ? -24.548 -0.324 19.144 1.00 90.75 89 SER A C 1
ATOM 615 O O . SER A 1 89 ? -23.771 -0.116 18.209 1.00 90.75 89 SER A O 1
ATOM 617 N N . ASP A 1 90 ? -25.846 -0.556 18.949 1.00 92.81 90 ASP A N 1
ATOM 618 C CA . ASP A 1 90 ? -26.422 -0.822 17.626 1.00 92.81 90 ASP A CA 1
ATOM 619 C C . ASP A 1 90 ? -26.346 0.391 16.690 1.00 92.81 90 ASP A C 1
ATOM 621 O O . ASP A 1 90 ? -26.183 0.253 15.478 1.00 92.81 90 ASP A O 1
ATOM 625 N N . LYS A 1 91 ? -26.415 1.605 17.247 1.00 93.75 91 LYS A N 1
ATOM 626 C CA . LYS A 1 91 ? -26.357 2.858 16.478 1.00 93.75 91 LYS A CA 1
ATOM 627 C C . LYS A 1 91 ? -24.929 3.243 16.092 1.00 93.75 91 LYS A C 1
ATOM 629 O O . LYS A 1 91 ? -24.744 3.983 15.130 1.00 93.75 91 LYS A O 1
ATOM 634 N N . MET A 1 92 ? -23.930 2.764 16.831 1.00 94.62 92 MET A N 1
ATOM 635 C CA . MET A 1 92 ? -22.516 3.066 16.587 1.00 94.62 92 MET A CA 1
ATOM 636 C C . MET A 1 92 ? -21.840 2.051 15.667 1.00 94.62 92 MET A C 1
ATOM 638 O O . MET A 1 92 ? -20.871 2.400 14.993 1.00 94.62 92 MET A O 1
ATOM 642 N N . PHE A 1 93 ? -22.347 0.816 15.611 1.00 93.25 93 PHE A N 1
ATOM 643 C CA . PHE A 1 93 ? -21.720 -0.264 14.853 1.00 93.25 93 PHE A CA 1
ATOM 644 C C . PHE A 1 93 ? -21.623 0.046 13.353 1.00 93.25 93 PHE A C 1
ATOM 646 O O . PHE A 1 93 ? -20.556 -0.092 12.759 1.00 93.25 93 PHE A O 1
ATOM 653 N N . LEU A 1 94 ? -22.708 0.533 12.742 1.00 96.00 94 LEU A N 1
ATOM 654 C CA . LEU A 1 94 ? -22.720 0.857 11.314 1.00 96.00 94 LEU A CA 1
ATOM 655 C C . LEU A 1 94 ? -21.738 1.997 10.957 1.00 96.00 94 LEU A C 1
ATOM 657 O O . LEU A 1 94 ? -20.915 1.790 10.063 1.00 96.00 94 LEU A O 1
ATOM 661 N N . PRO A 1 95 ? -21.744 3.159 11.643 1.00 95.50 95 PRO A N 1
ATOM 662 C CA . PRO A 1 95 ? -20.734 4.197 11.433 1.00 95.50 95 PRO A CA 1
ATOM 663 C C . PRO A 1 95 ? -19.293 3.715 11.643 1.00 95.50 95 PRO A C 1
ATOM 665 O O . PRO A 1 95 ? -18.412 4.084 10.867 1.00 95.50 95 PRO A O 1
ATOM 668 N N . LEU A 1 96 ? -19.052 2.878 12.661 1.00 96.56 96 LEU A N 1
ATOM 669 C CA . LEU A 1 96 ? -17.729 2.319 12.946 1.00 96.56 96 LEU A CA 1
ATOM 670 C C . LEU A 1 96 ? -17.225 1.464 11.779 1.00 96.56 96 LEU A C 1
ATOM 672 O O . LEU A 1 96 ? -16.123 1.695 11.280 1.00 96.56 96 LEU A O 1
ATOM 676 N N . ILE A 1 97 ? -18.036 0.509 11.318 1.00 96.19 97 ILE A N 1
ATOM 677 C CA . ILE A 1 97 ? -17.672 -0.372 10.203 1.00 96.19 97 ILE A CA 1
ATOM 678 C C . ILE A 1 97 ? -17.505 0.420 8.903 1.00 96.19 97 ILE A C 1
ATOM 680 O O . ILE A 1 97 ? -16.537 0.182 8.185 1.00 96.19 97 ILE A O 1
ATOM 684 N N . LEU A 1 98 ? -18.376 1.394 8.617 1.00 96.38 98 LEU A N 1
ATOM 685 C CA . LEU A 1 98 ? -18.210 2.278 7.457 1.00 96.38 98 LEU A CA 1
ATOM 686 C C . LEU A 1 98 ? -16.862 3.009 7.497 1.00 96.38 98 LEU A C 1
ATOM 688 O O . LEU A 1 98 ? -16.137 3.004 6.505 1.00 96.38 98 LEU A O 1
ATOM 692 N N . GLY A 1 99 ? -16.491 3.576 8.648 1.00 96.31 99 GLY A N 1
ATOM 693 C CA . GLY A 1 99 ? -15.193 4.230 8.825 1.00 96.31 99 GLY A CA 1
ATOM 694 C C . GLY A 1 99 ? -14.010 3.281 8.605 1.00 96.31 99 GLY A C 1
ATOM 695 O O . GLY A 1 99 ? -13.086 3.612 7.862 1.00 96.31 99 GLY A O 1
ATOM 696 N N . LEU A 1 100 ? -14.058 2.084 9.198 1.00 96.56 100 LEU A N 1
ATOM 697 C CA . LEU A 1 100 ? -13.030 1.047 9.043 1.00 96.56 100 LEU A CA 1
ATOM 698 C C . LEU A 1 100 ? -12.878 0.596 7.586 1.00 96.56 100 LEU A C 1
ATOM 700 O O . LEU A 1 100 ? -11.756 0.488 7.098 1.00 96.56 100 LEU A O 1
ATOM 704 N N . VAL A 1 101 ? -13.989 0.376 6.881 1.00 97.25 101 VAL A N 1
ATOM 705 C CA . VAL A 1 101 ? -13.985 -0.036 5.471 1.00 97.25 101 VAL A CA 1
ATOM 706 C C . VAL A 1 101 ? -13.411 1.058 4.573 1.00 97.25 101 VAL A C 1
ATOM 708 O O . VAL A 1 101 ? -12.664 0.742 3.651 1.00 97.25 101 VAL A O 1
ATOM 711 N N . PHE A 1 102 ? -13.690 2.338 4.838 1.00 96.12 102 PHE A N 1
ATOM 712 C CA . PHE A 1 102 ? -13.068 3.423 4.073 1.00 96.12 102 PHE A CA 1
ATOM 713 C C . PHE A 1 102 ? -11.555 3.480 4.279 1.00 96.12 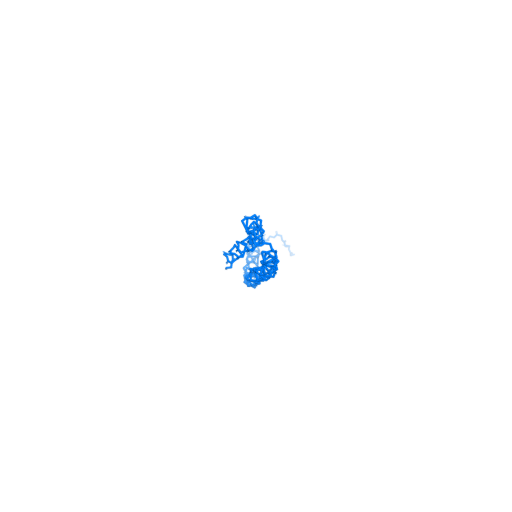102 PHE A C 1
ATOM 715 O O . PHE A 1 102 ? -10.824 3.634 3.302 1.00 96.12 102 PHE A O 1
ATOM 722 N N . ILE A 1 103 ? -11.078 3.294 5.512 1.00 96.12 103 ILE A N 1
ATOM 723 C CA . ILE A 1 103 ? -9.638 3.199 5.781 1.00 96.12 103 ILE A CA 1
ATOM 724 C C . ILE A 1 103 ? -9.041 2.008 5.022 1.00 96.12 103 ILE A C 1
ATOM 726 O O . ILE A 1 103 ? -8.035 2.171 4.332 1.00 96.12 103 ILE A O 1
ATOM 730 N N . GLU A 1 104 ? -9.695 0.845 5.062 1.00 96.12 104 GLU A N 1
ATOM 731 C CA . GLU A 1 104 ? -9.174 -0.334 4.366 1.00 96.12 104 GLU A CA 1
ATOM 732 C C . GLU A 1 104 ? -9.251 -0.259 2.854 1.00 96.12 104 GLU A C 1
ATOM 734 O O . GLU A 1 104 ? -8.401 -0.825 2.170 1.00 96.12 104 GLU A O 1
ATOM 739 N N . SER A 1 105 ? -10.207 0.480 2.300 1.00 96.31 105 SER A N 1
ATOM 740 C CA . SER A 1 105 ? -10.277 0.673 0.854 1.00 96.31 105 SER A CA 1
ATOM 741 C C . SER A 1 105 ? -8.990 1.299 0.302 1.00 96.31 105 SER A C 1
ATOM 743 O O . SER A 1 105 ? -8.532 0.911 -0.772 1.00 96.31 105 SER A O 1
ATOM 745 N N . LEU A 1 106 ? -8.339 2.184 1.067 1.00 96.19 106 LEU A N 1
ATOM 746 C CA . LEU A 1 106 ? -7.064 2.796 0.685 1.00 96.19 106 LEU A CA 1
ATOM 747 C C . LEU A 1 106 ? -5.909 1.788 0.727 1.00 96.19 106 LEU A C 1
ATOM 749 O O . LEU A 1 106 ? -5.058 1.774 -0.170 1.00 96.19 106 LEU A O 1
ATOM 753 N N . VAL A 1 107 ? -5.890 0.919 1.742 1.00 97.50 107 VAL A N 1
ATOM 754 C CA . VAL A 1 107 ? -4.880 -0.141 1.874 1.00 97.50 107 VAL A CA 1
ATOM 755 C C . VAL A 1 107 ? -5.043 -1.164 0.750 1.00 97.50 107 VAL A C 1
ATOM 757 O O . VAL A 1 107 ? -4.066 -1.498 0.081 1.00 97.50 107 VAL A O 1
ATOM 760 N N . ILE A 1 108 ? -6.276 -1.588 0.458 1.00 97.00 108 ILE A N 1
ATOM 761 C CA . ILE A 1 108 ? -6.580 -2.524 -0.631 1.00 97.00 108 ILE A CA 1
ATOM 762 C C . ILE A 1 108 ? -6.272 -1.913 -2.003 1.00 97.00 108 ILE A C 1
ATOM 764 O O . ILE A 1 108 ? -5.700 -2.596 -2.849 1.00 97.00 108 ILE A O 1
ATOM 768 N N . TYR A 1 109 ? -6.562 -0.632 -2.246 1.00 96.44 109 TYR A N 1
ATOM 769 C CA . TYR A 1 109 ? -6.152 0.024 -3.495 1.00 96.44 109 TYR A CA 1
ATOM 770 C C . TYR A 1 109 ? -4.632 0.061 -3.652 1.00 96.44 109 TYR A C 1
ATOM 772 O O . TYR A 1 109 ? -4.119 -0.203 -4.741 1.00 96.44 109 TYR A O 1
ATOM 780 N N . THR A 1 110 ? -3.901 0.301 -2.565 1.00 97.44 110 THR A N 1
ATOM 781 C CA . THR A 1 110 ? -2.435 0.244 -2.589 1.00 97.44 110 THR A CA 1
ATOM 782 C C . THR A 1 110 ? -1.933 -1.181 -2.840 1.00 97.44 110 THR A C 1
ATOM 784 O O . THR A 1 110 ? -1.008 -1.368 -3.629 1.00 97.44 110 THR A O 1
ATOM 787 N N . LEU A 1 111 ? -2.577 -2.195 -2.253 1.00 97.00 111 LEU A N 1
ATOM 788 C CA . LEU A 1 111 ? -2.284 -3.610 -2.504 1.00 97.00 111 LEU A CA 1
ATOM 789 C C . LEU A 1 111 ? -2.496 -3.992 -3.976 1.00 97.00 111 LEU A C 1
ATOM 791 O O . LEU A 1 111 ? -1.651 -4.665 -4.562 1.00 97.00 111 LEU A O 1
ATOM 795 N N . VAL A 1 112 ? -3.585 -3.532 -4.598 1.00 97.31 112 VAL A N 1
ATOM 796 C CA . VAL A 1 112 ? -3.849 -3.764 -6.029 1.00 97.31 112 VAL A CA 1
ATOM 797 C C . VAL A 1 112 ? -2.743 -3.150 -6.892 1.00 97.31 112 VAL A C 1
ATOM 799 O O . VAL A 1 112 ? -2.224 -3.810 -7.792 1.00 97.31 112 VAL A O 1
ATOM 802 N N . ILE A 1 113 ? -2.328 -1.916 -6.591 1.00 96.00 113 ILE A N 1
ATOM 803 C CA . ILE A 1 113 ? -1.219 -1.259 -7.298 1.00 96.00 113 ILE A CA 1
ATOM 804 C C . ILE A 1 113 ? 0.093 -2.027 -7.087 1.00 96.00 113 ILE A C 1
ATOM 806 O O . ILE A 1 113 ? 0.846 -2.216 -8.042 1.00 96.00 113 ILE A O 1
ATOM 810 N N . ALA A 1 114 ? 0.357 -2.506 -5.869 1.00 96.12 114 ALA A N 1
ATOM 811 C CA . ALA A 1 114 ? 1.546 -3.292 -5.559 1.00 96.12 114 ALA A CA 1
ATOM 812 C C . ALA A 1 114 ? 1.582 -4.602 -6.360 1.00 96.12 114 ALA A C 1
ATOM 814 O O . ALA A 1 114 ? 2.622 -4.924 -6.930 1.00 96.12 114 ALA A O 1
ATOM 815 N N . PHE A 1 115 ? 0.455 -5.309 -6.502 1.00 96.00 115 PHE A N 1
ATOM 816 C CA . PHE A 1 115 ? 0.377 -6.492 -7.367 1.00 96.00 115 PHE A CA 1
ATOM 817 C C . PHE A 1 115 ? 0.594 -6.160 -8.846 1.00 96.00 115 PHE A C 1
ATOM 819 O O . PHE A 1 115 ? 1.280 -6.906 -9.544 1.00 96.00 115 PHE A O 1
ATOM 826 N N . PHE A 1 116 ? 0.074 -5.030 -9.331 1.00 95.38 116 PHE A N 1
ATOM 827 C CA . PHE A 1 116 ? 0.342 -4.577 -10.700 1.00 95.38 116 PHE A CA 1
ATOM 828 C C . PHE A 1 116 ? 1.799 -4.174 -10.936 1.00 95.38 116 PHE A C 1
ATOM 830 O O . PHE A 1 116 ? 2.288 -4.328 -12.054 1.00 95.38 116 PHE A O 1
ATOM 837 N N . LEU A 1 117 ? 2.495 -3.653 -9.924 1.00 93.50 117 LEU A N 1
ATOM 838 C CA . LEU A 1 117 ? 3.935 -3.401 -9.997 1.00 93.50 117 LEU A CA 1
ATOM 839 C C . LEU A 1 117 ? 4.726 -4.708 -9.951 1.00 93.50 117 LEU A C 1
ATOM 841 O O . LEU A 1 117 ? 5.612 -4.892 -10.778 1.00 93.50 117 LEU A O 1
ATOM 845 N N . GLN A 1 118 ? 4.370 -5.622 -9.047 1.00 89.94 118 GLN A N 1
ATOM 846 C CA . GLN A 1 118 ? 5.033 -6.915 -8.906 1.00 89.94 118 GLN A CA 1
ATOM 847 C C . GLN A 1 118 ? 4.906 -7.767 -10.172 1.00 89.94 118 GLN A C 1
ATOM 849 O O . GLN A 1 118 ? 5.857 -8.436 -10.543 1.00 89.94 118 GLN A O 1
ATOM 854 N N . GLY A 1 119 ? 3.767 -7.713 -10.867 1.00 88.25 119 GLY A N 1
ATOM 855 C CA . GLY A 1 119 ? 3.578 -8.413 -12.143 1.00 88.25 119 GLY A CA 1
ATOM 856 C C . GLY A 1 119 ? 4.359 -7.826 -13.328 1.00 88.25 119 GLY A C 1
ATOM 857 O O . GLY A 1 119 ? 4.271 -8.367 -14.426 1.00 88.25 119 GLY A O 1
ATOM 858 N N . LYS A 1 120 ? 5.068 -6.704 -13.143 1.00 85.38 120 LYS A N 1
ATOM 859 C CA . LYS A 1 120 ? 5.926 -6.065 -14.161 1.00 85.38 120 LYS A CA 1
ATOM 860 C C . LYS A 1 120 ? 7.422 -6.295 -13.929 1.00 85.38 120 LYS A C 1
ATOM 862 O O . LYS A 1 120 ? 8.218 -5.803 -14.732 1.00 85.38 120 LYS A O 1
ATOM 867 N N . ILE A 1 121 ? 7.769 -6.944 -12.821 1.00 81.81 121 ILE A N 1
ATOM 868 C CA . ILE A 1 121 ? 9.113 -7.423 -12.486 1.00 81.81 121 ILE A CA 1
ATOM 869 C C . ILE A 1 121 ? 9.226 -8.832 -13.058 1.00 81.81 121 ILE A C 1
ATOM 871 O O . ILE A 1 121 ? 10.239 -9.097 -13.732 1.00 81.81 121 ILE A O 1
#

Foldseek 3Di:
DDPDDPPPVNVVVVVVVVVVVVVVVVVVVVVVVVVVVVVVVVVVVVVLLVVLLCLLVVLLVVLVVVLVVVLVVLVVVLVVVCVVPVVCVVVVVVVSVVVNVVSVVSSVVSNVVSVVSVVVD

Secondary structure (DSSP, 8-state):
-----S-HHHHHHHHHHHHHHHHHHHHHHHHHHHHHHHHHHHHHHHHHHHHHHHHHHHHHHHHHHHHHHHHHHHHHHHHHHHHH-GGGHHHHHHHHHHHHHHHHHHHHHHHHHHHHHHTT-